Protein AF-A0A7X7AZE4-F1 (afdb_monomer_lite)

Sequence (157 aa):
MLDSDHIELVPSHGEVYLWRFALADLEEWGATNGCRYTQVVVQALGKALAEFAVSPDPALRQADLTVWLGERGQHLLLAVSAPVPPLLQTLLERDLREAPGYEGGAPGRIEGLFLSPRFRYDRGRVVEYVLEDHLAGGIGPDSLYGVIPEVHYRVAF

Radius of gyration: 15.47 Å; chains: 1; bounding box: 38×35×46 Å

pLDDT: mean 73.21, std 21.75, range [26.08, 97.44]

Foldseek 3Di:
DDDPPPPPPPPLWFKWKKWKFQQVQLVVVCVVVVHHSCVQLVVLLVQLLVVQLPDPDQVSLQDKKWWWWDDDDRITMIIITPPDPPSSVVSSCVSVVPRHRTDDIDIDTCNPPPTDTAWIRHNSKIKGWDFPPPVPDDPDPPPPDDDPGPTDIDIDD

Secondary structure (DSSP, 8-state):
---S-------TT-EEEEEEEEHHHHHHHHHHHTS-TTHHHHHHHHHHHHHHHT-S-TTGGG-EEEEEEEEETTEEEEEEESSPPHHHHHHHHHHHTTSTTEEEEEEEE-TT--EEEEEEEETTEEEEEEE----SS---TT--S-----EEEEEE-

Structure (mmCIF, N/CA/C/O backbone):
data_AF-A0A7X7AZE4-F1
#
_entry.id   AF-A0A7X7AZE4-F1
#
loop_
_atom_site.group_PDB
_atom_site.id
_atom_site.type_symbol
_atom_site.label_atom_id
_atom_site.label_alt_id
_atom_site.label_comp_id
_atom_site.label_asym_id
_atom_site.label_entity_id
_atom_site.label_seq_id
_atom_site.pdbx_PDB_ins_code
_atom_site.Cartn_x
_atom_site.Cartn_y
_atom_site.Cartn_z
_atom_site.occupancy
_atom_site.B_iso_or_equiv
_atom_site.auth_seq_id
_atom_site.auth_comp_id
_atom_site.auth_asym_id
_atom_site.auth_atom_id
_atom_site.pdbx_PDB_model_num
ATOM 1 N N . MET A 1 1 ? -15.391 -23.660 9.730 1.00 26.50 1 MET A N 1
ATOM 2 C CA . MET A 1 1 ? -15.476 -23.664 8.260 1.00 26.50 1 MET A CA 1
ATOM 3 C C . MET A 1 1 ? -15.559 -22.200 7.876 1.00 26.50 1 MET A C 1
ATOM 5 O O . MET A 1 1 ? -16.485 -21.550 8.336 1.00 26.50 1 MET A O 1
ATOM 9 N N . LEU A 1 2 ? -14.512 -21.644 7.268 1.00 26.08 2 LEU A N 1
ATOM 10 C CA . LEU A 1 2 ? -14.527 -20.259 6.793 1.00 26.08 2 LEU A CA 1
ATOM 11 C C . LEU A 1 2 ? -15.004 -20.325 5.343 1.00 26.08 2 LEU A C 1
ATOM 13 O O . LEU A 1 2 ? -14.359 -20.992 4.535 1.00 26.08 2 LEU A O 1
ATOM 17 N N . ASP A 1 3 ? -16.179 -19.751 5.084 1.00 30.64 3 ASP A N 1
ATOM 18 C CA . ASP A 1 3 ? -16.801 -19.703 3.761 1.00 30.64 3 ASP A CA 1
ATOM 19 C C . ASP A 1 3 ? -15.907 -18.956 2.771 1.00 30.64 3 ASP A C 1
ATOM 21 O O . ASP A 1 3 ? -15.272 -17.953 3.096 1.00 30.64 3 ASP A O 1
ATOM 25 N N . SER A 1 4 ? -15.868 -19.481 1.553 1.00 32.00 4 SER A N 1
ATOM 26 C CA . SER A 1 4 ? -15.018 -19.066 0.432 1.00 32.00 4 SER A CA 1
ATOM 27 C C . SER A 1 4 ? -15.580 -17.856 -0.332 1.00 32.00 4 SER A C 1
ATOM 29 O O . SER A 1 4 ? -15.081 -17.509 -1.398 1.00 32.00 4 SER A O 1
ATOM 31 N N . ASP A 1 5 ? -16.587 -17.179 0.222 1.00 32.28 5 ASP A N 1
ATOM 32 C CA . ASP A 1 5 ? -17.424 -16.209 -0.496 1.00 32.28 5 ASP A CA 1
ATOM 33 C C . ASP A 1 5 ? -16.985 -14.741 -0.341 1.00 32.28 5 ASP A C 1
ATOM 35 O O . ASP A 1 5 ? -17.732 -13.819 -0.674 1.00 32.28 5 ASP A O 1
ATOM 39 N N . HIS A 1 6 ? -15.774 -14.474 0.150 1.00 38.31 6 HIS A N 1
ATOM 40 C CA . HIS A 1 6 ? -15.263 -13.107 0.315 1.00 38.31 6 HIS A CA 1
ATOM 41 C C . HIS A 1 6 ? -13.970 -12.876 -0.466 1.00 38.31 6 HIS A C 1
ATOM 43 O O . HIS A 1 6 ? -12.951 -12.437 0.071 1.00 38.31 6 HIS A O 1
ATOM 49 N N . ILE A 1 7 ? -14.034 -13.106 -1.778 1.00 37.69 7 ILE A N 1
ATOM 50 C CA . ILE A 1 7 ? -13.230 -12.299 -2.694 1.00 37.69 7 ILE A CA 1
ATOM 51 C C . ILE A 1 7 ? -13.896 -10.925 -2.691 1.00 37.69 7 ILE A C 1
ATOM 53 O O . ILE A 1 7 ? -14.894 -10.705 -3.377 1.00 37.69 7 ILE A O 1
ATOM 57 N N . GLU A 1 8 ? -13.392 -10.012 -1.860 1.00 41.91 8 GLU A N 1
ATOM 58 C CA . GLU A 1 8 ? -13.731 -8.598 -1.982 1.00 41.91 8 GLU A CA 1
ATOM 59 C C . GLU A 1 8 ? -13.237 -8.126 -3.349 1.00 41.91 8 GLU A C 1
ATOM 61 O O . GLU A 1 8 ? -12.085 -7.731 -3.532 1.00 41.91 8 GLU A O 1
ATOM 66 N N . LEU A 1 9 ? -14.130 -8.220 -4.336 1.00 43.69 9 LEU A N 1
ATOM 67 C CA . LEU A 1 9 ? -14.028 -7.477 -5.577 1.00 43.69 9 LEU A CA 1
ATOM 68 C C . LEU A 1 9 ? -13.773 -6.025 -5.181 1.00 43.69 9 LEU A C 1
ATOM 70 O O . LEU A 1 9 ? -14.547 -5.447 -4.415 1.00 43.69 9 LEU A O 1
ATOM 74 N N . VAL A 1 10 ? -12.650 -5.482 -5.659 1.00 50.06 10 VAL A N 1
ATOM 75 C CA . VAL A 1 10 ? -12.220 -4.100 -5.434 1.00 50.06 10 VAL A CA 1
ATOM 76 C C . VAL A 1 10 ? -13.448 -3.198 -5.547 1.00 50.06 10 VAL A C 1
ATOM 78 O O . VAL A 1 10 ? -14.05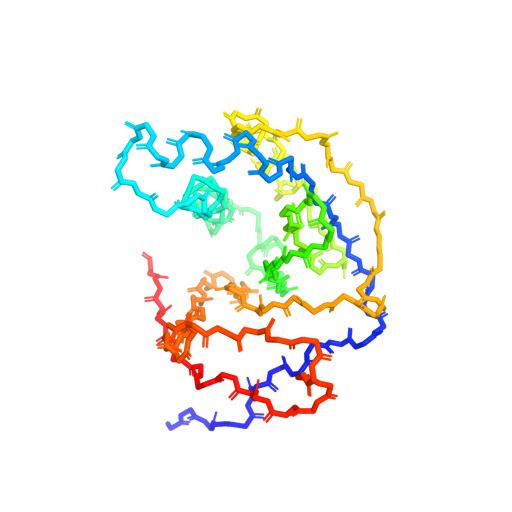1 -3.164 -6.624 1.00 50.06 10 VAL A O 1
ATOM 81 N N . PRO A 1 11 ? -13.868 -2.493 -4.479 1.00 48.56 11 PRO A N 1
ATOM 82 C CA . PRO A 1 11 ? -14.990 -1.584 -4.590 1.00 48.56 11 PRO A CA 1
ATOM 83 C C . PRO A 1 11 ? -14.629 -0.556 -5.658 1.00 48.56 11 PRO A C 1
ATOM 85 O O . PRO A 1 11 ? -13.736 0.269 -5.457 1.00 48.56 11 PRO A O 1
ATOM 88 N N . SER A 1 12 ? -15.323 -0.591 -6.795 1.00 50.94 12 SER A N 1
ATOM 89 C CA . SER A 1 12 ? -15.076 0.266 -7.964 1.00 50.94 12 SER A CA 1
ATOM 90 C C . SER A 1 12 ? -15.250 1.767 -7.676 1.00 50.94 12 SER A C 1
ATOM 92 O O . SER A 1 12 ? -15.043 2.599 -8.555 1.00 50.94 12 SER A O 1
ATOM 94 N N . HIS A 1 13 ? -15.600 2.123 -6.435 1.00 49.97 13 HIS A N 1
ATOM 95 C CA . HIS A 1 13 ? -15.942 3.468 -5.986 1.00 49.97 13 HIS A CA 1
ATOM 96 C C . HIS A 1 13 ? -15.315 3.853 -4.629 1.00 49.97 13 HIS A C 1
ATOM 98 O O . HIS A 1 13 ? -15.751 4.826 -4.019 1.00 49.97 13 HIS A O 1
ATOM 104 N N . GLY A 1 14 ? -14.314 3.113 -4.136 1.00 68.56 14 GLY A N 1
ATOM 105 C CA . GLY A 1 14 ? -13.691 3.394 -2.837 1.00 68.56 14 GLY A CA 1
ATOM 106 C C . GLY A 1 14 ? -12.807 4.647 -2.841 1.00 68.56 14 GLY A C 1
ATOM 107 O O . GLY A 1 14 ? -11.910 4.780 -3.681 1.00 68.56 14 GLY A O 1
ATOM 108 N N . GLU A 1 15 ? -13.032 5.553 -1.884 1.00 82.81 15 GLU A N 1
ATOM 109 C CA . GLU A 1 15 ? -12.025 6.546 -1.503 1.00 82.81 15 GLU A CA 1
ATOM 110 C C . GLU A 1 15 ? -10.833 5.830 -0.868 1.00 82.81 15 GLU A C 1
ATOM 112 O O . GLU A 1 15 ? -10.988 4.888 -0.086 1.00 82.81 15 GLU A O 1
ATOM 117 N N . VAL A 1 16 ? -9.632 6.274 -1.218 1.00 88.62 16 VAL A N 1
ATOM 118 C CA . VAL A 1 16 ? -8.383 5.675 -0.750 1.00 88.62 16 VAL A CA 1
ATOM 119 C C . VAL A 1 16 ? -7.355 6.736 -0.432 1.00 88.62 16 VAL A C 1
ATOM 121 O O . VAL A 1 16 ? -7.438 7.869 -0.904 1.00 88.62 16 VAL A O 1
ATOM 124 N N . TYR A 1 17 ? -6.341 6.343 0.322 1.00 91.19 17 TYR A N 1
ATOM 125 C CA . TYR A 1 17 ? -5.069 7.042 0.332 1.00 91.19 17 TYR A CA 1
ATOM 126 C C . TYR A 1 17 ? -4.087 6.296 -0.574 1.00 91.19 17 TYR A C 1
ATOM 128 O O . TYR A 1 17 ? -3.915 5.084 -0.436 1.00 91.19 17 TYR A O 1
ATOM 136 N N . LEU A 1 18 ? -3.503 7.008 -1.536 1.00 90.94 18 LEU A N 1
ATOM 137 C CA . LEU A 1 18 ? -2.619 6.477 -2.569 1.00 90.94 18 LEU A CA 1
ATOM 138 C C . LEU A 1 18 ? -1.194 6.960 -2.342 1.00 90.94 18 LEU A C 1
ATOM 140 O O . LEU A 1 18 ? -0.962 8.166 -2.298 1.00 90.94 18 LEU A O 1
ATOM 144 N N . TRP A 1 19 ? -0.248 6.030 -2.312 1.00 94.38 19 TRP A N 1
ATOM 145 C CA . TRP A 1 19 ? 1.178 6.314 -2.432 1.00 94.38 19 TRP A CA 1
ATOM 146 C C . TRP A 1 19 ? 1.677 5.910 -3.813 1.00 94.38 19 TRP A C 1
ATOM 148 O O . TRP A 1 19 ? 1.268 4.879 -4.357 1.00 94.38 19 TRP A O 1
ATOM 158 N N . ARG A 1 20 ? 2.547 6.748 -4.380 1.00 95.06 20 ARG A N 1
ATOM 159 C CA . ARG A 1 20 ? 3.095 6.587 -5.729 1.00 95.06 20 ARG A CA 1
ATOM 160 C C . ARG A 1 20 ? 4.597 6.389 -5.684 1.00 95.06 20 ARG A C 1
ATOM 162 O O . ARG A 1 20 ? 5.287 7.058 -4.911 1.00 95.06 20 ARG A O 1
ATOM 169 N N . PHE A 1 21 ? 5.068 5.504 -6.552 1.00 96.25 21 PHE A N 1
ATOM 170 C CA . PHE A 1 21 ? 6.480 5.219 -6.729 1.00 96.25 21 PHE A CA 1
ATOM 171 C C . PHE A 1 21 ? 6.818 5.193 -8.215 1.00 96.25 21 PHE A C 1
ATOM 173 O O . PHE A 1 21 ? 6.117 4.522 -8.975 1.00 96.25 21 PHE A O 1
ATOM 180 N N . ALA A 1 22 ? 7.885 5.873 -8.623 1.00 96.12 22 ALA A N 1
ATOM 181 C CA . ALA A 1 22 ? 8.426 5.774 -9.970 1.00 96.12 22 ALA A CA 1
ATOM 182 C C . ALA A 1 22 ? 8.895 4.334 -10.238 1.00 96.12 22 ALA A C 1
ATOM 184 O O . ALA A 1 22 ? 9.753 3.798 -9.533 1.00 96.12 22 ALA A O 1
ATOM 185 N N . LEU A 1 23 ? 8.316 3.695 -11.257 1.00 92.38 23 LEU A N 1
ATOM 186 C CA . LEU A 1 23 ? 8.561 2.283 -11.551 1.00 92.38 23 LEU A CA 1
ATOM 187 C C . LEU A 1 23 ? 10.020 2.035 -11.957 1.00 92.38 23 LEU A C 1
ATOM 189 O O . LEU A 1 23 ? 10.612 1.061 -11.507 1.00 92.38 23 LEU A O 1
ATOM 193 N N . ALA A 1 24 ? 10.614 2.953 -12.726 1.00 95.00 24 ALA A N 1
ATOM 194 C CA . ALA A 1 24 ? 11.995 2.839 -13.193 1.00 95.00 24 ALA A CA 1
ATOM 195 C C . ALA A 1 24 ? 13.003 2.724 -12.033 1.00 95.00 24 ALA A C 1
ATOM 197 O O . ALA A 1 24 ? 13.883 1.867 -12.066 1.00 95.00 24 ALA A O 1
ATOM 198 N N . ASP A 1 25 ? 12.828 3.525 -10.978 1.00 97.44 25 ASP A N 1
ATOM 199 C CA . ASP A 1 25 ? 13.720 3.516 -9.812 1.00 97.44 25 ASP A CA 1
ATOM 200 C C . ASP A 1 25 ? 13.580 2.214 -9.006 1.00 97.44 25 ASP A C 1
ATOM 202 O O . ASP A 1 25 ? 14.560 1.664 -8.497 1.00 97.44 25 ASP A O 1
ATOM 206 N N . LEU A 1 26 ? 12.353 1.690 -8.900 1.00 93.38 26 LEU A N 1
ATOM 207 C CA . LEU A 1 26 ? 12.089 0.404 -8.256 1.00 93.38 26 LEU A CA 1
ATOM 208 C C . LEU A 1 26 ? 12.681 -0.760 -9.062 1.00 93.38 26 LEU A C 1
ATOM 210 O O . LEU A 1 26 ? 13.266 -1.673 -8.476 1.00 93.38 26 LEU A O 1
ATOM 214 N N . GLU A 1 27 ? 12.532 -0.745 -10.388 1.00 92.38 27 GLU A N 1
ATOM 215 C CA . GLU A 1 27 ? 13.082 -1.754 -11.299 1.00 92.38 27 GLU A CA 1
ATOM 216 C C . GLU A 1 27 ? 14.612 -1.778 -11.256 1.00 92.38 27 GLU A C 1
ATOM 218 O O . GLU A 1 27 ? 15.202 -2.852 -11.121 1.00 92.38 27 GLU A O 1
ATOM 223 N N . GLU A 1 28 ? 15.258 -0.609 -11.289 1.00 94.94 28 GLU A N 1
ATOM 224 C CA . GLU A 1 28 ? 16.712 -0.485 -11.156 1.00 94.94 28 GLU A CA 1
ATOM 225 C C . GLU A 1 28 ? 17.200 -1.019 -9.801 1.00 94.94 28 GLU A C 1
ATOM 227 O O . GLU A 1 28 ? 18.167 -1.791 -9.730 1.00 94.94 28 GLU A O 1
ATOM 232 N N . TRP A 1 29 ? 16.502 -0.672 -8.715 1.00 93.44 29 TRP A N 1
ATOM 233 C CA . TRP A 1 29 ? 16.826 -1.181 -7.387 1.00 93.44 29 TRP A CA 1
ATOM 234 C C . TRP A 1 29 ? 16.652 -2.701 -7.300 1.00 93.44 29 TRP A C 1
ATOM 236 O O . TRP A 1 29 ? 17.536 -3.391 -6.786 1.00 93.44 29 TRP A O 1
ATOM 246 N N . GLY A 1 30 ? 15.551 -3.240 -7.830 1.00 90.88 30 GLY A N 1
ATOM 247 C CA . GLY A 1 30 ? 15.282 -4.678 -7.859 1.00 90.88 30 GLY A CA 1
ATOM 248 C C . GLY A 1 30 ? 16.344 -5.446 -8.646 1.00 90.88 30 GLY A C 1
ATOM 249 O O . GLY A 1 30 ? 16.867 -6.451 -8.160 1.00 90.88 30 GLY A O 1
ATOM 250 N N . ALA A 1 31 ? 16.742 -4.929 -9.812 1.00 91.69 31 ALA A N 1
ATOM 251 C CA . ALA A 1 31 ? 17.823 -5.490 -10.618 1.00 91.69 31 ALA A CA 1
ATOM 252 C C . ALA A 1 31 ? 19.165 -5.485 -9.866 1.00 91.69 31 ALA A C 1
ATOM 254 O O . ALA A 1 31 ? 19.883 -6.485 -9.877 1.00 91.69 31 ALA A O 1
ATOM 255 N N . THR A 1 32 ? 19.474 -4.396 -9.158 1.00 94.81 32 THR A N 1
ATOM 256 C CA . THR A 1 32 ? 20.708 -4.252 -8.368 1.00 94.81 32 THR A CA 1
ATOM 257 C C . THR A 1 32 ? 20.757 -5.209 -7.172 1.00 94.81 32 THR A C 1
ATOM 259 O O . THR A 1 32 ? 21.822 -5.723 -6.833 1.00 94.81 32 THR A O 1
ATOM 262 N N . ASN A 1 33 ? 19.612 -5.476 -6.539 1.00 89.31 33 ASN A N 1
ATOM 263 C CA . ASN A 1 33 ? 19.515 -6.294 -5.325 1.00 89.31 33 ASN A CA 1
ATOM 264 C C . ASN A 1 33 ? 19.083 -7.749 -5.592 1.00 89.31 33 ASN A C 1
ATOM 266 O O . ASN A 1 33 ? 18.936 -8.527 -4.649 1.00 89.31 33 ASN A O 1
ATOM 270 N N . GLY A 1 34 ? 18.893 -8.132 -6.860 1.00 90.44 34 GLY A N 1
ATOM 271 C CA . GLY A 1 34 ? 18.532 -9.495 -7.257 1.00 90.44 34 GLY A CA 1
ATOM 272 C C . GLY A 1 34 ? 17.153 -9.936 -6.761 1.00 90.44 34 GLY A C 1
ATOM 273 O O . GLY A 1 34 ? 16.981 -11.089 -6.365 1.00 90.44 34 GLY A O 1
ATOM 274 N N . CYS A 1 35 ? 16.175 -9.029 -6.741 1.00 83.31 35 CYS A N 1
ATOM 275 C CA . CYS A 1 35 ? 14.846 -9.280 -6.186 1.00 83.31 35 CYS A CA 1
ATOM 276 C C . CYS A 1 35 ? 13.724 -8.635 -7.020 1.00 83.31 35 CYS A C 1
ATOM 278 O O . CYS A 1 35 ? 13.97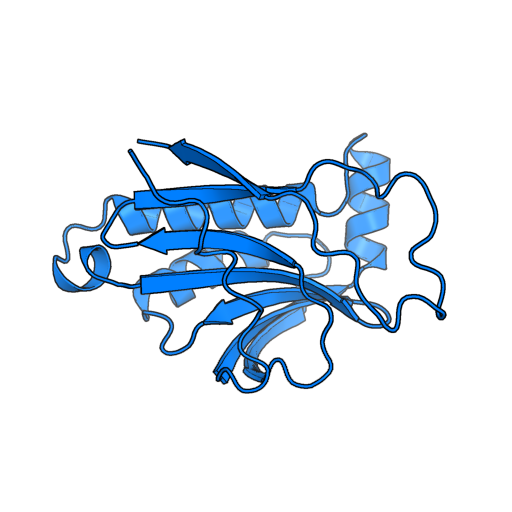4 -7.906 -7.980 1.00 83.31 35 CYS A O 1
ATOM 280 N N . ARG A 1 36 ? 12.458 -8.923 -6.680 1.00 85.50 36 ARG A N 1
ATOM 281 C CA . ARG A 1 36 ? 11.306 -8.285 -7.346 1.00 85.50 36 ARG A CA 1
ATOM 282 C C . ARG A 1 36 ? 11.238 -6.811 -6.935 1.00 85.50 36 ARG A C 1
ATOM 284 O O . ARG A 1 36 ? 11.300 -6.512 -5.747 1.00 85.50 36 ARG A O 1
ATOM 291 N N . TYR A 1 37 ? 11.024 -5.900 -7.884 1.00 84.25 37 TYR A N 1
ATOM 292 C CA . TYR A 1 37 ? 10.977 -4.452 -7.614 1.00 84.25 37 TYR A CA 1
ATOM 293 C C . TYR A 1 37 ? 9.861 -4.039 -6.640 1.00 84.25 37 TYR A C 1
ATOM 295 O O . TYR A 1 37 ? 10.000 -3.077 -5.893 1.00 84.25 37 TYR A O 1
ATOM 303 N N . THR A 1 38 ? 8.770 -4.807 -6.570 1.00 85.62 38 THR A N 1
ATOM 304 C CA . THR A 1 38 ? 7.681 -4.582 -5.606 1.00 85.62 38 THR A CA 1
ATOM 305 C C . THR A 1 38 ? 8.053 -4.952 -4.168 1.00 85.62 38 THR A C 1
ATOM 307 O O . THR A 1 38 ? 7.374 -4.532 -3.230 1.00 85.62 38 THR A O 1
ATOM 310 N N . GLN A 1 39 ? 9.122 -5.727 -3.962 1.00 85.25 39 GLN A N 1
ATOM 311 C CA . GLN A 1 39 ? 9.455 -6.311 -2.665 1.00 85.25 39 GLN A CA 1
ATOM 312 C C . GLN A 1 39 ? 9.755 -5.253 -1.602 1.00 85.25 39 GLN A C 1
ATOM 314 O O . GLN A 1 39 ? 9.307 -5.404 -0.469 1.00 85.25 39 GLN A O 1
ATOM 319 N N . VAL A 1 40 ? 10.466 -4.178 -1.954 1.00 86.75 40 VAL A N 1
ATOM 320 C CA . VAL A 1 40 ? 10.811 -3.104 -1.007 1.00 86.75 40 VAL A CA 1
ATOM 321 C C . VAL A 1 40 ? 9.562 -2.397 -0.469 1.00 86.75 40 VAL A C 1
ATOM 323 O O . VAL A 1 40 ? 9.438 -2.183 0.735 1.00 86.75 40 VAL A O 1
ATOM 326 N N . VAL A 1 41 ? 8.578 -2.139 -1.337 1.00 89.69 41 VAL A N 1
ATOM 327 C CA . VAL A 1 41 ? 7.294 -1.527 -0.961 1.00 89.69 41 VAL A CA 1
ATOM 328 C C . VAL A 1 41 ? 6.471 -2.480 -0.092 1.00 89.69 41 VAL A C 1
ATOM 330 O O . VAL A 1 41 ? 5.912 -2.066 0.922 1.00 89.69 41 VAL A O 1
ATOM 333 N N . VAL A 1 42 ? 6.436 -3.772 -0.435 1.00 86.19 42 VAL A N 1
ATOM 334 C CA . VAL A 1 42 ? 5.732 -4.794 0.359 1.00 86.19 42 VAL A CA 1
ATOM 335 C C . VAL A 1 42 ? 6.370 -4.978 1.742 1.00 86.19 42 VAL A C 1
ATOM 337 O O . VAL A 1 42 ? 5.655 -5.139 2.728 1.00 86.19 42 VAL A O 1
ATOM 340 N N . GLN A 1 43 ? 7.698 -4.914 1.848 1.00 84.69 43 GLN A N 1
ATOM 341 C CA . GLN A 1 43 ? 8.404 -4.993 3.130 1.00 84.69 43 GLN A CA 1
ATOM 342 C C . GLN A 1 43 ? 8.124 -3.773 4.017 1.00 84.69 43 GLN A C 1
ATOM 344 O O . GLN A 1 43 ? 7.822 -3.942 5.200 1.00 84.69 43 GLN A O 1
ATOM 349 N N . ALA A 1 44 ? 8.171 -2.563 3.450 1.00 88.69 44 ALA A N 1
ATOM 350 C CA . ALA A 1 44 ? 7.821 -1.332 4.159 1.00 88.69 44 ALA A CA 1
ATOM 351 C C . ALA A 1 44 ? 6.366 -1.364 4.659 1.00 88.69 44 ALA A C 1
ATOM 353 O O . ALA A 1 44 ? 6.096 -1.071 5.824 1.00 88.69 44 ALA A O 1
ATOM 354 N N . LEU A 1 45 ? 5.439 -1.820 3.812 1.00 87.94 45 LEU A N 1
ATOM 355 C CA . LEU A 1 45 ? 4.045 -2.044 4.184 1.00 87.94 45 LEU A CA 1
ATOM 356 C C . LEU A 1 45 ? 3.908 -3.054 5.332 1.00 87.94 45 LEU A C 1
ATOM 358 O O . LEU A 1 45 ? 3.209 -2.784 6.306 1.00 87.94 45 LEU A O 1
ATOM 362 N N . GLY A 1 46 ? 4.578 -4.205 5.238 1.00 82.81 46 GLY A N 1
ATOM 363 C CA . GLY A 1 46 ? 4.537 -5.239 6.272 1.00 82.81 46 GLY A CA 1
ATOM 364 C C . GLY A 1 46 ? 5.023 -4.728 7.630 1.00 82.81 46 GLY A C 1
ATOM 365 O O . GLY A 1 46 ? 4.391 -5.002 8.649 1.00 82.81 46 GLY A O 1
ATOM 366 N N . LYS A 1 47 ? 6.093 -3.922 7.647 1.00 84.38 47 LYS A N 1
ATOM 367 C CA . LYS A 1 47 ? 6.612 -3.271 8.859 1.00 84.38 47 LYS A CA 1
ATOM 368 C C . LYS A 1 47 ? 5.585 -2.315 9.475 1.00 84.38 47 LYS A C 1
ATOM 370 O O . LYS A 1 47 ? 5.297 -2.426 10.667 1.00 84.38 47 LYS A O 1
ATOM 375 N N . ALA A 1 48 ? 4.992 -1.437 8.665 1.00 88.06 48 ALA A N 1
ATOM 376 C CA . ALA A 1 48 ? 3.982 -0.487 9.127 1.00 88.06 48 ALA A CA 1
ATOM 377 C C . ALA A 1 48 ? 2.726 -1.193 9.667 1.00 88.06 48 ALA A C 1
ATOM 379 O O . ALA A 1 48 ? 2.214 -0.821 10.722 1.00 88.06 48 ALA A O 1
ATOM 380 N N . LEU A 1 49 ? 2.252 -2.243 8.984 1.00 82.81 49 LEU A N 1
ATOM 381 C CA . LEU A 1 49 ? 1.096 -3.030 9.422 1.00 82.81 49 LEU A CA 1
ATOM 382 C C . LEU A 1 49 ? 1.375 -3.817 10.707 1.00 82.81 49 LEU A C 1
ATOM 384 O O . LEU A 1 49 ? 0.497 -3.891 11.564 1.00 82.81 49 LEU A O 1
ATOM 388 N N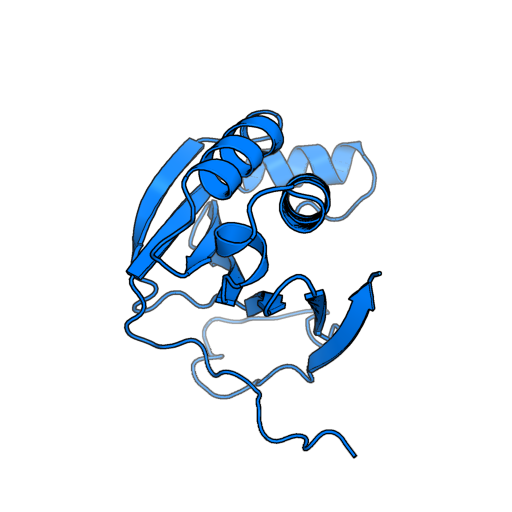 . ALA A 1 50 ? 2.579 -4.371 10.871 1.00 81.81 50 ALA A N 1
ATOM 389 C CA . ALA A 1 50 ? 2.966 -5.067 12.097 1.00 81.81 50 ALA A CA 1
ATOM 390 C C . ALA A 1 50 ? 2.986 -4.116 13.306 1.00 81.81 50 ALA A C 1
ATOM 392 O O . ALA A 1 50 ? 2.434 -4.442 14.356 1.00 81.81 50 ALA A O 1
ATOM 393 N N . GLU A 1 51 ? 3.554 -2.916 13.150 1.00 85.44 51 GLU A N 1
ATOM 394 C CA . GLU A 1 51 ? 3.546 -1.888 14.200 1.00 85.44 51 GLU A CA 1
ATOM 395 C C . GLU A 1 51 ? 2.122 -1.383 14.488 1.00 85.44 51 GLU A C 1
ATOM 397 O O . GLU A 1 51 ? 1.740 -1.209 15.646 1.00 85.44 51 GLU A O 1
ATOM 402 N N . PHE A 1 52 ? 1.298 -1.225 13.450 1.00 84.56 52 PHE A N 1
ATOM 403 C CA . PHE A 1 52 ? -0.107 -0.852 13.594 1.00 84.56 52 PHE A CA 1
ATOM 404 C C . PHE A 1 52 ? -0.926 -1.917 14.345 1.00 84.56 52 PHE A C 1
ATOM 406 O O . PHE A 1 52 ? -1.748 -1.580 15.199 1.00 84.56 52 PHE A O 1
ATOM 413 N N . ALA A 1 53 ? -0.681 -3.204 14.081 1.00 79.00 53 ALA A N 1
ATOM 414 C CA . ALA A 1 53 ? -1.393 -4.320 14.704 1.00 79.00 53 ALA A CA 1
ATOM 415 C C . ALA A 1 53 ? -1.187 -4.406 16.223 1.00 79.00 53 ALA A C 1
ATOM 417 O O . ALA A 1 53 ? -2.119 -4.751 16.952 1.00 79.00 53 ALA A O 1
ATOM 418 N N . VAL A 1 54 ? 0.002 -4.038 16.708 1.00 82.06 54 VAL A N 1
ATOM 419 C CA . VAL A 1 54 ? 0.338 -4.042 18.142 1.00 82.06 54 VAL A CA 1
ATOM 420 C C . VAL A 1 54 ? 0.024 -2.717 18.844 1.00 82.06 54 VAL A C 1
ATOM 422 O O . VAL A 1 54 ? 0.382 -2.540 20.010 1.00 82.06 54 VAL A O 1
ATOM 425 N N . SER A 1 55 ? -0.654 -1.784 18.165 1.00 82.25 55 SER A N 1
ATOM 426 C CA . SER A 1 55 ? -1.027 -0.494 18.744 1.00 82.25 55 SER A CA 1
ATOM 427 C C . SER A 1 55 ? -1.851 -0.664 20.033 1.00 82.25 55 SER A C 1
ATOM 429 O O . SER A 1 55 ? -2.796 -1.463 20.070 1.00 82.25 55 SER A O 1
ATOM 431 N N . PRO A 1 56 ? -1.548 0.103 21.100 1.00 81.75 56 PRO A N 1
ATOM 432 C CA . PRO A 1 56 ? -2.314 0.050 22.342 1.00 81.75 56 PRO A CA 1
ATOM 433 C C . PRO A 1 56 ? -3.729 0.632 22.193 1.00 81.75 56 PRO A C 1
ATOM 435 O O . PRO A 1 56 ? -4.581 0.363 23.041 1.00 81.75 56 PRO A O 1
ATOM 438 N N . ASP A 1 57 ? -3.999 1.396 21.128 1.00 83.88 57 ASP A N 1
ATOM 439 C CA . ASP A 1 57 ? -5.301 2.009 20.868 1.00 83.88 57 ASP A CA 1
ATOM 440 C C . ASP A 1 57 ? -6.342 0.949 20.437 1.00 83.88 57 ASP A C 1
ATOM 442 O O . ASP A 1 57 ? -6.205 0.325 19.377 1.00 83.88 57 ASP A O 1
ATOM 446 N N . PRO A 1 58 ? -7.412 0.723 21.226 1.00 80.31 58 PRO A N 1
ATOM 447 C CA . PRO A 1 58 ? -8.469 -0.217 20.871 1.00 80.31 58 PRO A CA 1
ATOM 448 C C . PRO A 1 58 ? -9.205 0.142 19.576 1.00 80.31 58 PRO A C 1
ATOM 450 O O . PRO A 1 58 ? -9.640 -0.770 18.881 1.00 80.31 58 PRO A O 1
ATOM 453 N N . ALA A 1 59 ? -9.343 1.429 19.238 1.00 79.62 5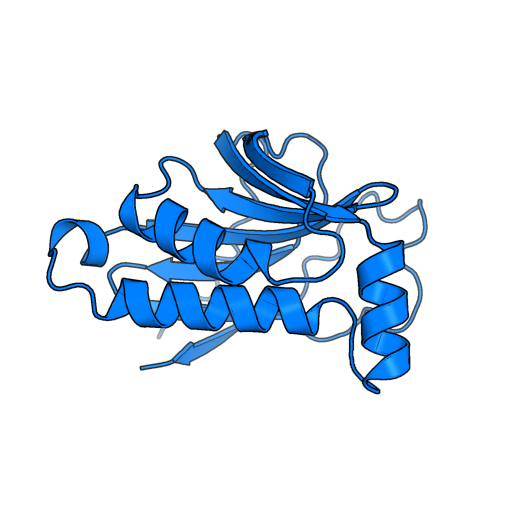9 ALA A N 1
ATOM 454 C CA . ALA A 1 59 ? -10.040 1.858 18.027 1.00 79.62 59 ALA A CA 1
ATOM 455 C C . ALA A 1 59 ? -9.262 1.456 16.768 1.00 79.62 59 ALA A C 1
ATOM 457 O O . ALA A 1 59 ? -9.848 0.974 15.802 1.00 79.62 59 ALA A O 1
ATOM 458 N N . LEU A 1 60 ? -7.931 1.566 16.815 1.00 79.50 60 LEU A N 1
ATOM 459 C CA . LEU A 1 60 ? -7.049 1.147 15.725 1.00 79.50 60 LEU A CA 1
ATOM 460 C C . LEU A 1 60 ? -7.063 -0.371 15.538 1.00 79.50 60 LEU A C 1
ATOM 462 O O . LEU A 1 60 ? -7.119 -0.849 14.409 1.00 79.50 60 LEU A O 1
ATOM 466 N N . ARG A 1 61 ? -7.143 -1.124 16.641 1.00 74.75 61 ARG A N 1
ATOM 467 C CA . ARG A 1 61 ? -7.305 -2.585 16.615 1.00 74.75 61 ARG A CA 1
ATOM 468 C C . ARG A 1 61 ? -8.669 -3.064 16.135 1.00 74.75 61 ARG A C 1
ATOM 470 O O . ARG A 1 61 ? -8.818 -4.254 15.906 1.00 74.75 61 ARG A O 1
ATOM 477 N N . GLN A 1 62 ? -9.664 -2.192 16.013 1.00 79.25 62 GLN A N 1
ATOM 478 C CA . GLN A 1 62 ? -10.977 -2.529 15.453 1.00 79.25 62 GLN A CA 1
ATOM 479 C C . GLN A 1 62 ? -11.159 -2.001 14.025 1.00 79.25 62 GLN A C 1
ATOM 481 O O . GLN A 1 62 ? -12.237 -2.173 13.460 1.00 79.25 62 GLN A O 1
ATOM 486 N N . ALA A 1 63 ? -10.133 -1.372 13.444 1.00 81.75 63 ALA A N 1
ATOM 487 C CA . ALA A 1 63 ? -10.186 -0.916 12.064 1.00 81.75 63 ALA A CA 1
ATOM 488 C C . ALA A 1 63 ? -10.365 -2.101 11.097 1.00 81.75 63 ALA A C 1
ATOM 490 O O . ALA A 1 63 ? -9.858 -3.200 11.340 1.00 81.75 63 ALA A O 1
ATOM 491 N N . ASP A 1 64 ? -11.076 -1.839 10.003 1.00 84.25 64 ASP A N 1
ATOM 492 C CA . ASP A 1 64 ? -11.144 -2.700 8.825 1.00 84.25 64 ASP A CA 1
ATOM 493 C C . ASP A 1 64 ? -10.576 -1.897 7.659 1.00 84.25 64 ASP A C 1
ATOM 495 O O . ASP A 1 64 ? -11.035 -0.784 7.382 1.00 84.25 64 ASP A O 1
ATOM 499 N N . LEU A 1 65 ? -9.518 -2.414 7.047 1.00 85.50 65 LEU A N 1
ATOM 500 C CA . LEU A 1 65 ? -8.891 -1.780 5.902 1.00 85.50 65 LEU A CA 1
ATOM 501 C C . LEU A 1 65 ? -8.335 -2.808 4.934 1.00 85.50 65 LEU A C 1
ATOM 503 O O . LEU A 1 65 ? -7.814 -3.855 5.321 1.00 85.50 65 LEU A O 1
ATOM 507 N N . THR A 1 66 ? -8.386 -2.447 3.662 1.00 85.94 66 THR A N 1
ATOM 508 C CA . THR A 1 66 ? -7.805 -3.231 2.580 1.00 85.94 66 THR A CA 1
ATOM 509 C C . THR A 1 66 ? -6.698 -2.422 1.929 1.00 85.94 66 THR A C 1
ATOM 511 O O . THR A 1 66 ? -6.805 -1.207 1.739 1.00 85.94 66 THR A O 1
ATOM 514 N N . VAL A 1 67 ? -5.603 -3.113 1.633 1.00 86.62 67 VAL A N 1
ATOM 515 C CA . VAL A 1 67 ? -4.432 -2.583 0.956 1.00 86.62 67 VAL A CA 1
ATOM 516 C C . VAL A 1 67 ? -4.331 -3.236 -0.410 1.00 86.62 67 VAL A C 1
ATOM 518 O O . VAL A 1 67 ? -4.255 -4.464 -0.518 1.00 86.62 67 VAL A O 1
ATOM 521 N N . TRP A 1 68 ? -4.290 -2.415 -1.450 1.00 86.44 68 TRP A N 1
ATOM 522 C CA . TRP A 1 68 ? -4.107 -2.844 -2.827 1.00 86.44 68 TRP A CA 1
ATOM 523 C C . TRP A 1 68 ? -2.760 -2.379 -3.365 1.00 86.44 68 TRP A C 1
ATOM 525 O O . TRP A 1 68 ? -2.254 -1.321 -2.990 1.00 86.44 68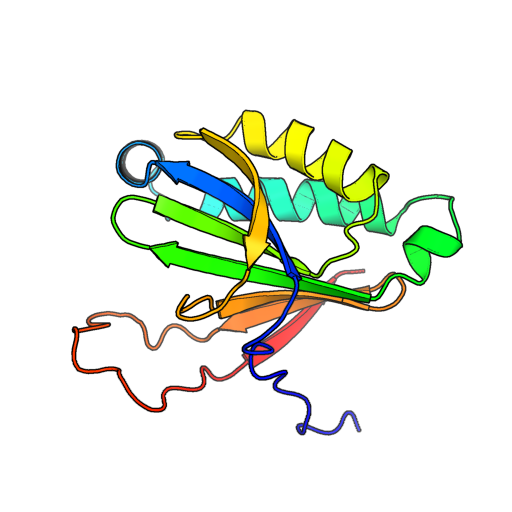 TRP A O 1
ATOM 535 N N . LEU A 1 69 ? -2.203 -3.169 -4.275 1.00 85.94 69 LEU A N 1
ATOM 536 C CA . LEU A 1 69 ? -0.992 -2.843 -5.013 1.00 85.94 69 LEU A CA 1
ATOM 537 C C . LEU A 1 69 ? -1.239 -3.085 -6.500 1.00 85.94 69 LEU A C 1
ATOM 539 O O . LEU A 1 69 ? -1.870 -4.071 -6.881 1.00 85.94 69 LEU A O 1
ATOM 543 N N . GLY A 1 70 ? -0.733 -2.203 -7.344 1.00 82.69 70 GLY A N 1
ATOM 544 C CA . GLY A 1 70 ? -0.792 -2.383 -8.787 1.00 82.69 70 GLY A CA 1
ATOM 545 C C . GLY A 1 70 ? -0.089 -1.258 -9.515 1.00 82.69 70 GLY A C 1
ATOM 546 O O . GLY A 1 70 ? 0.469 -0.358 -8.893 1.00 82.69 70 GLY A O 1
ATOM 547 N N . GLU A 1 71 ? -0.110 -1.310 -10.836 1.00 83.62 71 GLU A N 1
ATOM 548 C CA . GLU A 1 71 ? 0.655 -0.398 -11.680 1.00 83.62 71 GLU A CA 1
ATOM 549 C C . GLU A 1 71 ? -0.256 0.466 -12.539 1.00 83.62 71 GLU A C 1
ATOM 551 O O . GLU A 1 71 ? -1.324 0.044 -12.989 1.00 83.62 71 GLU A O 1
ATOM 556 N N . ARG A 1 72 ? 0.182 1.703 -12.785 1.00 79.94 72 ARG A N 1
ATOM 557 C CA . ARG A 1 72 ? -0.468 2.605 -13.734 1.00 79.94 72 ARG A CA 1
ATOM 558 C C . ARG A 1 72 ? 0.560 3.477 -14.439 1.00 79.94 72 ARG A C 1
ATOM 560 O O . ARG A 1 72 ? 1.109 4.417 -13.859 1.00 79.94 72 ARG A O 1
ATOM 567 N N . GLY A 1 73 ? 0.737 3.234 -15.734 1.00 84.00 73 GLY A N 1
ATOM 568 C CA . GLY A 1 73 ? 1.716 3.966 -16.533 1.00 84.00 73 GLY A CA 1
ATOM 569 C C . GLY A 1 73 ? 3.122 3.726 -15.988 1.00 84.00 73 GLY A C 1
ATOM 570 O O . GLY A 1 73 ? 3.559 2.588 -15.922 1.00 84.00 73 GLY A O 1
ATOM 571 N N . GLN A 1 74 ? 3.806 4.793 -15.578 1.00 87.19 74 GLN A N 1
ATOM 572 C CA . GLN A 1 74 ? 5.178 4.737 -15.053 1.00 87.19 74 GLN A CA 1
ATOM 573 C C . GLN A 1 74 ? 5.253 4.595 -13.525 1.00 87.19 74 GLN A C 1
ATOM 575 O O . GLN A 1 74 ? 6.302 4.864 -12.947 1.00 87.19 74 GLN A O 1
ATOM 580 N N . HIS A 1 75 ? 4.156 4.207 -12.866 1.00 89.06 75 HIS A N 1
ATOM 581 C CA . HIS A 1 75 ? 4.097 4.170 -11.406 1.00 89.06 75 HIS A CA 1
ATOM 582 C C . HIS A 1 75 ? 3.631 2.825 -10.868 1.00 89.06 75 HIS A C 1
ATOM 584 O O . HIS A 1 75 ? 2.649 2.260 -11.360 1.00 89.06 75 HIS A O 1
ATOM 590 N N . LEU A 1 76 ? 4.262 2.403 -9.774 1.00 89.62 76 LEU A N 1
ATOM 591 C CA . LEU A 1 76 ? 3.672 1.477 -8.816 1.00 89.62 76 LEU A CA 1
ATOM 592 C C . LEU A 1 76 ? 2.800 2.277 -7.836 1.00 89.62 76 LEU A C 1
ATOM 594 O O . LEU A 1 76 ? 3.183 3.352 -7.367 1.00 89.62 76 LEU A O 1
ATOM 598 N N . LEU A 1 77 ? 1.617 1.754 -7.534 1.00 89.12 77 LEU A N 1
ATOM 599 C CA . LEU A 1 77 ? 0.615 2.373 -6.677 1.00 89.12 77 LEU A CA 1
ATOM 600 C C . LEU A 1 77 ? 0.319 1.469 -5.486 1.00 89.12 77 LEU A C 1
ATOM 602 O O . LEU A 1 77 ? -0.069 0.315 -5.669 1.00 89.12 77 LEU A O 1
ATOM 606 N N . LEU A 1 78 ? 0.430 2.022 -4.279 1.00 91.94 78 LEU A N 1
ATOM 607 C CA . LEU A 1 78 ? -0.071 1.416 -3.050 1.00 91.94 78 LEU A CA 1
ATOM 608 C C . LEU A 1 78 ? -1.324 2.176 -2.609 1.00 91.94 78 LEU A C 1
ATOM 610 O O . LEU A 1 78 ? -1.255 3.373 -2.340 1.00 91.94 78 LEU A O 1
ATOM 614 N N . ALA A 1 79 ? -2.458 1.491 -2.521 1.00 89.69 79 ALA A N 1
ATOM 615 C CA . ALA A 1 79 ? -3.729 2.074 -2.108 1.00 89.69 79 ALA A CA 1
ATOM 616 C C . ALA A 1 79 ? -4.193 1.475 -0.784 1.00 89.69 79 ALA A C 1
ATOM 618 O O . ALA A 1 79 ? -4.160 0.260 -0.626 1.00 89.69 79 ALA A O 1
ATOM 619 N N . VAL A 1 80 ? -4.681 2.304 0.136 1.00 90.19 80 VAL A N 1
ATOM 620 C CA . VAL A 1 80 ? -5.307 1.853 1.390 1.00 90.19 80 VAL A CA 1
ATOM 621 C C . VAL A 1 80 ? -6.705 2.449 1.494 1.00 90.19 80 VAL A C 1
ATOM 623 O O . VAL A 1 80 ? -6.888 3.637 1.221 1.00 90.19 80 VAL A O 1
ATOM 626 N N . SER A 1 81 ? -7.691 1.637 1.876 1.00 87.00 81 SER A N 1
ATOM 627 C CA . SER A 1 81 ? -9.093 2.058 2.001 1.00 87.00 81 SER A CA 1
ATOM 628 C C . SER A 1 81 ? -9.253 3.222 2.973 1.00 87.00 81 SER A C 1
ATOM 630 O O . SER A 1 81 ? -8.730 3.182 4.088 1.00 87.00 81 SER A O 1
ATOM 632 N N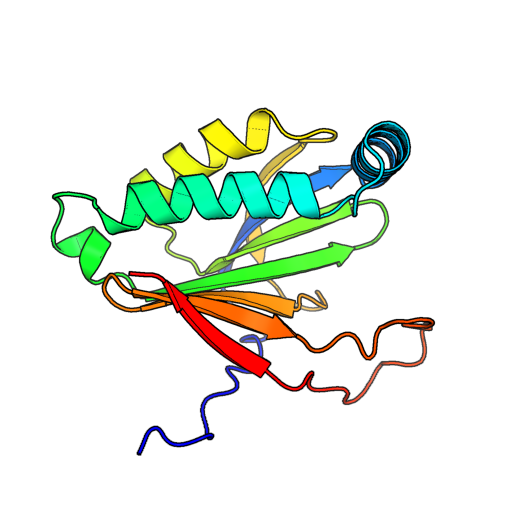 . ALA A 1 82 ? -10.004 4.245 2.568 1.00 77.44 82 ALA A N 1
ATOM 633 C CA . ALA A 1 82 ? -10.362 5.347 3.446 1.00 77.44 82 ALA A CA 1
ATOM 634 C C . ALA A 1 82 ? -11.565 4.986 4.351 1.00 77.44 82 ALA A C 1
ATOM 636 O O . ALA A 1 82 ? -12.437 4.225 3.930 1.00 77.44 82 ALA A O 1
ATOM 637 N N . PRO A 1 83 ? -11.657 5.565 5.565 1.00 82.00 83 PRO A N 1
ATOM 638 C CA . PRO A 1 83 ? -10.674 6.459 6.172 1.00 82.00 83 PRO A CA 1
ATOM 639 C C . PRO A 1 83 ? -9.440 5.692 6.665 1.00 82.00 83 PRO A C 1
ATOM 641 O O . PRO A 1 83 ? -9.548 4.763 7.462 1.00 82.00 83 PRO A O 1
ATOM 644 N N . VAL A 1 84 ? -8.252 6.118 6.225 1.00 85.06 84 VAL A N 1
ATOM 645 C CA . VAL A 1 84 ? -6.994 5.557 6.728 1.00 85.06 84 VAL A CA 1
ATOM 646 C C . VAL A 1 84 ? -6.754 6.118 8.128 1.00 85.06 84 VAL A C 1
ATOM 648 O O . VAL A 1 84 ? -6.749 7.342 8.293 1.00 85.06 84 VAL A O 1
ATOM 651 N N . PRO A 1 85 ? -6.541 5.273 9.149 1.00 88.94 85 PRO A N 1
ATOM 652 C CA . PRO A 1 85 ? -6.252 5.768 10.484 1.00 88.94 85 PRO A CA 1
ATOM 653 C C . PRO A 1 85 ? -4.973 6.626 10.501 1.00 88.94 85 PRO A C 1
ATOM 655 O O . PRO A 1 85 ? -3.967 6.197 9.930 1.00 88.94 85 PRO A O 1
ATOM 658 N N . PRO A 1 86 ? -4.949 7.791 11.183 1.00 90.25 86 PRO A N 1
ATOM 659 C CA . PRO A 1 86 ? -3.800 8.701 11.150 1.00 90.25 86 PRO A CA 1
ATOM 660 C C . PRO A 1 86 ? -2.477 8.045 11.554 1.00 90.25 86 PRO A C 1
ATOM 662 O O . PRO A 1 86 ? -1.451 8.308 10.933 1.00 90.25 86 PRO A O 1
ATOM 665 N N . LEU A 1 87 ? -2.502 7.143 12.546 1.00 90.62 87 LEU A N 1
ATOM 666 C CA . LEU A 1 87 ? -1.310 6.389 12.934 1.00 90.62 87 LEU A CA 1
ATOM 667 C C . LEU A 1 87 ? -0.798 5.522 11.779 1.00 90.62 87 LEU A C 1
ATOM 669 O O . LEU A 1 87 ? 0.388 5.574 11.476 1.00 90.62 87 LEU A O 1
ATOM 673 N N . LEU A 1 88 ? -1.676 4.764 11.110 1.00 89.38 88 LEU A N 1
ATOM 674 C CA . LEU A 1 88 ? -1.274 3.937 9.972 1.00 89.38 88 LEU A CA 1
ATOM 675 C C . LEU A 1 88 ? -0.708 4.800 8.844 1.00 89.38 88 LEU A C 1
ATOM 677 O O . LEU A 1 88 ? 0.327 4.459 8.283 1.00 89.38 88 LEU A O 1
ATOM 681 N N . GLN A 1 89 ? -1.344 5.936 8.550 1.00 91.56 89 GLN A N 1
ATOM 682 C CA . GLN A 1 89 ? -0.841 6.877 7.555 1.00 91.56 89 GLN A CA 1
ATOM 683 C C . GLN A 1 89 ? 0.566 7.377 7.919 1.00 91.56 89 GLN A C 1
ATOM 685 O O . GLN A 1 89 ? 1.438 7.387 7.059 1.00 91.56 89 GLN A O 1
ATOM 690 N N . THR A 1 90 ? 0.817 7.751 9.180 1.00 93.00 90 THR A N 1
ATOM 691 C CA . THR A 1 90 ? 2.150 8.169 9.651 1.00 93.00 90 THR A CA 1
ATOM 692 C C . THR A 1 90 ? 3.187 7.050 9.540 1.00 93.00 90 THR A C 1
ATOM 694 O O . THR A 1 90 ? 4.307 7.310 9.106 1.00 93.00 90 THR A O 1
ATOM 697 N N . LEU A 1 91 ? 2.833 5.818 9.917 1.00 92.75 91 LEU A N 1
ATOM 698 C CA . LEU A 1 91 ? 3.735 4.665 9.842 1.00 92.75 91 LEU A CA 1
ATOM 699 C C . LEU A 1 91 ? 4.089 4.317 8.394 1.00 92.75 91 LEU A C 1
ATOM 701 O O . LEU A 1 91 ? 5.265 4.155 8.074 1.00 92.75 91 LEU A O 1
ATOM 705 N N . LEU A 1 92 ? 3.086 4.279 7.513 1.00 92.38 92 LEU A N 1
ATOM 706 C CA . LEU A 1 92 ? 3.285 4.069 6.081 1.00 92.38 92 LEU A CA 1
ATOM 707 C C . LEU A 1 92 ? 4.137 5.181 5.479 1.00 92.38 92 LEU A C 1
ATOM 709 O O . LEU A 1 92 ? 5.119 4.894 4.814 1.00 92.38 92 LEU A O 1
ATOM 713 N N . GLU A 1 93 ? 3.823 6.444 5.753 1.00 94.31 93 GLU A N 1
ATOM 714 C CA . GLU A 1 93 ? 4.597 7.578 5.247 1.00 94.31 93 GLU A CA 1
ATOM 715 C C . GLU A 1 93 ? 6.066 7.524 5.693 1.00 94.31 93 GLU A C 1
ATOM 717 O O . GLU A 1 93 ? 6.959 7.829 4.906 1.00 94.31 93 GLU A O 1
ATOM 722 N N . ARG A 1 94 ? 6.328 7.124 6.945 1.00 94.56 94 ARG A N 1
ATOM 723 C CA . ARG A 1 94 ? 7.684 6.947 7.481 1.00 94.56 94 ARG A CA 1
ATOM 724 C C . ARG A 1 94 ? 8.441 5.864 6.715 1.00 94.56 94 ARG A C 1
ATOM 726 O O . ARG A 1 94 ? 9.544 6.124 6.255 1.00 94.56 94 ARG A O 1
ATOM 733 N N . ASP A 1 95 ? 7.857 4.672 6.603 1.00 91.88 95 ASP A N 1
ATOM 734 C CA . ASP A 1 95 ? 8.554 3.501 6.064 1.00 91.88 95 ASP A CA 1
ATOM 735 C C . ASP A 1 95 ? 8.605 3.499 4.521 1.00 91.88 95 ASP A C 1
ATOM 737 O O . ASP A 1 95 ? 9.584 3.043 3.939 1.00 91.88 95 ASP A O 1
ATOM 741 N N . LEU A 1 96 ? 7.592 4.043 3.836 1.00 94.50 96 LEU A N 1
ATOM 742 C CA . LEU A 1 96 ? 7.535 4.102 2.367 1.00 94.50 96 LEU A CA 1
ATOM 743 C C . LEU A 1 96 ? 8.405 5.207 1.775 1.00 94.50 96 LEU A C 1
ATOM 745 O O . LEU A 1 96 ? 8.868 5.065 0.647 1.00 94.50 96 LEU A O 1
ATOM 749 N N . ARG A 1 97 ? 8.653 6.293 2.515 1.00 95.62 97 ARG A N 1
ATOM 750 C CA . ARG A 1 97 ? 9.518 7.386 2.047 1.00 95.62 97 ARG A CA 1
ATOM 751 C C . ARG A 1 97 ? 10.964 6.946 1.820 1.00 95.62 97 ARG A C 1
ATOM 753 O O . ARG A 1 97 ? 11.690 7.597 1.078 1.00 95.62 97 ARG A O 1
ATOM 760 N N . GLU A 1 98 ? 11.377 5.855 2.455 1.00 91.75 98 GLU A N 1
ATOM 761 C CA . GLU A 1 98 ? 12.701 5.257 2.275 1.00 91.75 98 GLU A CA 1
ATOM 762 C C . GLU A 1 98 ? 12.784 4.368 1.021 1.00 91.75 98 GLU A C 1
ATOM 764 O O . GLU A 1 98 ? 13.884 3.998 0.609 1.00 91.75 98 GLU A O 1
ATOM 769 N N . ALA A 1 99 ? 11.650 4.019 0.401 1.00 94.00 99 ALA A N 1
ATOM 770 C CA . ALA A 1 99 ? 11.636 3.188 -0.795 1.00 94.00 99 ALA A CA 1
ATOM 771 C C . ALA A 1 99 ? 12.081 3.982 -2.044 1.00 94.00 99 ALA A C 1
ATOM 773 O O . ALA A 1 99 ? 11.731 5.159 -2.188 1.00 94.00 99 ALA A O 1
ATOM 774 N N . PRO A 1 100 ? 12.810 3.346 -2.983 1.00 95.44 100 PRO A N 1
ATOM 775 C CA . PRO A 1 100 ? 13.172 3.958 -4.258 1.00 95.44 100 PRO A CA 1
ATOM 776 C C . PRO A 1 100 ? 11.950 4.480 -5.017 1.00 95.44 100 PRO A C 1
ATOM 778 O O . PRO A 1 100 ? 10.879 3.871 -4.994 1.00 95.44 100 PRO A O 1
ATOM 781 N N . GLY A 1 101 ? 12.123 5.618 -5.685 1.00 95.44 101 GLY A N 1
ATOM 782 C CA . GLY A 1 101 ? 11.080 6.229 -6.499 1.00 95.44 101 GLY A CA 1
ATOM 783 C C . GLY A 1 101 ? 9.914 6.830 -5.722 1.00 95.44 101 GLY A C 1
ATOM 784 O O . GLY A 1 101 ? 8.934 7.186 -6.356 1.00 95.44 101 GLY A O 1
ATOM 785 N N . TYR A 1 102 ? 9.961 6.953 -4.391 1.00 97.06 102 TYR A N 1
ATOM 786 C CA . TYR A 1 102 ? 8.865 7.543 -3.614 1.00 97.06 102 TYR A CA 1
ATOM 787 C C . TYR A 1 102 ? 8.508 8.974 -4.062 1.00 97.06 102 TYR A C 1
ATOM 789 O O . TYR A 1 102 ? 9.316 9.894 -3.938 1.00 97.06 102 TYR A O 1
ATOM 797 N N . GLU A 1 103 ? 7.265 9.186 -4.508 1.00 95.81 103 GLU A N 1
ATOM 798 C CA . GLU A 1 103 ? 6.790 10.489 -5.010 1.00 95.81 103 GLU A CA 1
ATOM 799 C C . GLU A 1 103 ? 5.785 11.189 -4.087 1.00 95.81 103 GLU A C 1
ATOM 801 O O . GLU A 1 103 ? 5.458 12.362 -4.289 1.00 95.81 103 GLU A O 1
ATOM 806 N N . GLY A 1 104 ? 5.258 10.482 -3.086 1.00 92.81 104 GLY A N 1
ATOM 807 C CA . GLY A 1 104 ? 4.315 11.038 -2.119 1.00 92.81 104 GLY A CA 1
ATOM 808 C C . GLY A 1 104 ? 3.015 10.253 -1.963 1.00 92.81 104 GLY A C 1
ATOM 809 O O . GLY A 1 104 ? 2.623 9.454 -2.821 1.00 92.81 104 GLY A O 1
ATOM 810 N N . GLY A 1 105 ? 2.330 10.548 -0.858 1.00 90.94 105 GLY A N 1
ATOM 811 C CA . GLY A 1 105 ? 1.004 10.053 -0.513 1.00 90.94 105 GLY A CA 1
ATOM 812 C C . GLY A 1 105 ? -0.082 11.130 -0.617 1.00 90.94 105 GLY A C 1
ATOM 813 O O . GLY A 1 105 ? 0.129 12.274 -0.211 1.00 90.94 105 GLY A O 1
ATOM 814 N N . ALA A 1 106 ? -1.252 10.783 -1.156 1.00 90.56 106 ALA A N 1
ATOM 815 C CA . ALA A 1 106 ? -2.400 11.685 -1.235 1.00 90.56 106 ALA A CA 1
ATOM 816 C C . ALA A 1 106 ? -3.742 10.932 -1.249 1.00 90.56 106 ALA A C 1
ATOM 818 O O . ALA A 1 106 ? -3.804 9.792 -1.714 1.00 90.56 106 ALA A O 1
ATOM 819 N N . PRO A 1 107 ? -4.847 11.567 -0.812 1.00 90.00 107 PRO A N 1
ATOM 820 C CA . PRO A 1 107 ? -6.185 11.042 -1.060 1.00 90.00 107 PRO A CA 1
ATOM 821 C C . PRO A 1 107 ? -6.446 10.847 -2.560 1.00 90.00 107 PRO A C 1
ATOM 823 O O . PRO A 1 107 ? -6.018 11.652 -3.389 1.00 90.00 107 PRO A O 1
ATOM 826 N N . GLY A 1 108 ? -7.184 9.798 -2.907 1.00 84.00 108 GLY A N 1
ATOM 827 C CA . GLY A 1 108 ? -7.491 9.429 -4.282 1.00 84.00 108 GLY A CA 1
ATOM 828 C C . GLY A 1 108 ? -8.707 8.513 -4.400 1.00 84.00 108 GLY A C 1
ATOM 829 O O . GLY A 1 108 ? -9.455 8.300 -3.444 1.00 84.00 108 GLY A O 1
ATOM 830 N N . ARG A 1 109 ? -8.915 7.981 -5.607 1.00 77.75 109 ARG A N 1
ATOM 831 C CA . ARG A 1 109 ? -10.000 7.047 -5.946 1.00 77.75 109 ARG A CA 1
ATOM 832 C C . ARG A 1 109 ? -9.462 5.912 -6.812 1.00 77.75 109 ARG A C 1
ATOM 834 O O . ARG A 1 109 ? -8.531 6.132 -7.586 1.00 77.75 109 ARG A O 1
ATOM 841 N N . ILE A 1 110 ? -10.068 4.729 -6.697 1.00 66.62 110 ILE A N 1
ATOM 842 C CA . ILE A 1 110 ? -9.660 3.518 -7.437 1.00 66.62 110 ILE A CA 1
ATOM 843 C C . ILE A 1 110 ? -10.330 3.400 -8.825 1.00 66.62 110 ILE A C 1
ATOM 845 O O . ILE A 1 110 ? -9.995 2.506 -9.592 1.00 66.62 110 ILE A O 1
ATOM 849 N N . GLU A 1 111 ? -11.244 4.297 -9.208 1.00 63.69 111 GLU A N 1
ATOM 850 C CA . GLU A 1 111 ? -11.977 4.187 -10.483 1.00 63.69 111 GLU A CA 1
ATOM 851 C C . GLU A 1 111 ? -11.035 4.009 -11.698 1.00 63.69 111 GLU A C 1
ATOM 853 O O . GLU A 1 111 ? -10.185 4.856 -11.985 1.00 63.69 111 GLU A O 1
ATOM 858 N N . GLY A 1 112 ? -11.173 2.873 -12.394 1.00 59.88 112 GLY A N 1
ATOM 859 C CA . GLY A 1 112 ? -10.354 2.506 -13.556 1.00 59.88 112 GLY A CA 1
ATOM 860 C C . GLY A 1 112 ? -8.912 2.070 -13.251 1.00 59.88 112 GLY A C 1
ATOM 861 O O . GLY A 1 112 ? -8.134 1.896 -14.189 1.00 59.88 112 GLY A O 1
ATOM 862 N N . LEU A 1 113 ? -8.528 1.904 -11.979 1.00 62.94 113 LEU A N 1
ATOM 863 C CA . LEU A 1 113 ? -7.236 1.336 -11.587 1.00 62.94 113 LEU A CA 1
ATOM 864 C C . LEU A 1 113 ? -7.344 -0.183 -11.421 1.00 62.94 113 LEU A C 1
ATOM 866 O O . LEU A 1 113 ? -8.132 -0.675 -10.616 1.00 62.94 113 LEU A O 1
ATOM 870 N N . PHE A 1 114 ? -6.493 -0.923 -12.127 1.00 66.06 114 PHE A N 1
ATOM 871 C CA . PHE A 1 114 ? -6.334 -2.361 -11.924 1.00 66.06 114 PHE A CA 1
ATOM 872 C C . PHE A 1 114 ? -5.336 -2.602 -10.786 1.00 66.06 114 PHE A C 1
ATOM 874 O O . PHE A 1 114 ? -4.135 -2.733 -11.012 1.00 66.06 114 PHE A O 1
ATOM 881 N N . LEU A 1 115 ? -5.833 -2.606 -9.547 1.00 70.94 115 LEU A N 1
ATOM 882 C CA . LEU A 1 115 ? -5.034 -2.921 -8.362 1.00 70.94 115 LEU A CA 1
ATOM 883 C C . LEU A 1 115 ? -5.456 -4.274 -7.796 1.00 70.94 115 LEU A C 1
ATOM 885 O O . LEU A 1 115 ? -6.646 -4.558 -7.666 1.00 70.94 115 LEU A O 1
ATOM 889 N N . SER A 1 116 ? -4.480 -5.091 -7.420 1.00 74.06 116 SER A N 1
ATOM 890 C CA . SER A 1 116 ? -4.737 -6.375 -6.776 1.00 74.06 116 SER A CA 1
ATOM 891 C C . SER A 1 116 ? -4.717 -6.211 -5.256 1.00 74.06 116 SER A C 1
ATOM 893 O O . SER A 1 116 ? -3.813 -5.548 -4.733 1.00 74.06 116 SER A O 1
ATOM 895 N N . PRO A 1 117 ? -5.676 -6.791 -4.514 1.00 75.94 117 PRO A N 1
ATOM 896 C CA . PRO A 1 117 ? -5.617 -6.782 -3.060 1.00 75.94 117 PRO A CA 1
ATOM 897 C C . PRO A 1 117 ? -4.370 -7.549 -2.599 1.00 75.94 117 PRO A C 1
ATOM 899 O O . PRO A 1 117 ? -4.048 -8.614 -3.124 1.00 75.94 117 PRO A O 1
ATOM 902 N N . ARG A 1 118 ? -3.635 -6.979 -1.639 1.00 77.69 118 ARG A N 1
ATOM 903 C CA . ARG A 1 118 ? -2.401 -7.562 -1.082 1.00 77.69 118 ARG A CA 1
ATOM 904 C C . ARG A 1 118 ? -2.512 -7.861 0.397 1.00 77.69 118 ARG A C 1
ATOM 906 O O . ARG A 1 118 ? -2.070 -8.918 0.828 1.00 77.69 118 ARG A O 1
ATOM 913 N N . PHE A 1 119 ? -3.147 -6.972 1.156 1.00 78.69 119 PHE A N 1
ATOM 914 C CA . PHE A 1 119 ? -3.395 -7.196 2.575 1.00 78.69 119 PHE A CA 1
ATOM 915 C C . PHE A 1 119 ? -4.803 -6.754 2.953 1.00 78.69 119 PHE A C 1
ATOM 917 O O . PHE A 1 119 ? -5.296 -5.749 2.448 1.00 78.69 119 PHE A O 1
ATOM 924 N N . ARG A 1 120 ? -5.428 -7.478 3.876 1.00 81.69 120 ARG A N 1
ATOM 925 C CA . ARG A 1 120 ? -6.565 -6.998 4.657 1.00 81.69 120 ARG A CA 1
ATOM 926 C C . ARG A 1 120 ? -6.153 -6.949 6.112 1.00 81.69 120 ARG A C 1
ATOM 928 O O . ARG A 1 120 ? -5.586 -7.905 6.634 1.00 81.69 120 ARG A O 1
ATOM 935 N N . TYR A 1 121 ? -6.443 -5.840 6.762 1.00 77.94 121 TYR A N 1
ATOM 936 C CA . TYR A 1 121 ? -6.397 -5.748 8.204 1.00 77.94 121 TYR A CA 1
ATOM 937 C C . TYR A 1 121 ? -7.833 -5.763 8.707 1.00 77.94 121 TYR A C 1
ATOM 939 O O . TYR A 1 121 ? -8.584 -4.829 8.449 1.00 77.94 121 TYR A O 1
ATOM 947 N N . ASP A 1 122 ? -8.203 -6.834 9.398 1.00 79.88 122 ASP A N 1
ATOM 948 C CA . ASP A 1 122 ? -9.528 -7.014 9.985 1.00 79.88 122 ASP A CA 1
ATOM 949 C C . ASP A 1 122 ? -9.372 -7.175 11.494 1.00 79.88 122 ASP A C 1
ATOM 951 O O . ASP A 1 122 ? -8.915 -8.211 11.991 1.00 79.88 122 ASP A O 1
ATOM 955 N N . ARG A 1 123 ? -9.717 -6.117 12.233 1.00 75.56 123 ARG A N 1
ATOM 956 C CA . ARG A 1 123 ? -9.836 -6.135 13.698 1.00 75.56 123 ARG A CA 1
ATOM 957 C C . ARG A 1 123 ? -8.605 -6.713 14.412 1.00 75.56 123 ARG A C 1
ATOM 959 O O . ARG A 1 123 ? -8.711 -7.595 15.270 1.00 75.56 123 ARG A O 1
ATOM 966 N N . GLY A 1 124 ? -7.421 -6.220 14.044 1.00 70.69 124 GLY A N 1
ATOM 967 C CA . GLY A 1 124 ? -6.151 -6.634 14.649 1.00 70.69 124 GLY A CA 1
ATOM 968 C C . GLY A 1 124 ? -5.500 -7.845 13.989 1.00 70.69 124 GLY A C 1
ATOM 969 O O . GLY A 1 124 ? -4.437 -8.267 14.432 1.00 70.69 124 GLY A O 1
ATOM 970 N N . ARG A 1 125 ? -6.106 -8.406 12.939 1.00 72.62 125 ARG A N 1
ATOM 971 C CA . ARG A 1 125 ? -5.532 -9.506 12.161 1.00 72.62 125 ARG A CA 1
ATOM 972 C C . ARG A 1 125 ? -5.044 -8.985 10.827 1.00 72.62 125 ARG A C 1
ATOM 974 O O . ARG A 1 125 ? -5.812 -8.366 10.099 1.00 72.62 125 ARG A O 1
ATOM 981 N N . VAL A 1 126 ? -3.793 -9.286 10.496 1.00 74.81 126 VAL A N 1
ATOM 982 C CA . VAL A 1 126 ? -3.255 -9.052 9.156 1.00 74.81 126 VAL A CA 1
ATOM 983 C C . VAL A 1 126 ? -3.425 -10.331 8.352 1.00 74.81 126 VAL A C 1
ATOM 985 O O . VAL A 1 126 ? -2.915 -11.394 8.712 1.00 74.81 126 VAL A O 1
ATOM 988 N N . VAL A 1 127 ? -4.158 -10.210 7.259 1.00 74.00 127 VAL A N 1
ATOM 989 C CA . VAL A 1 127 ? -4.379 -11.264 6.286 1.00 74.00 127 VAL A CA 1
ATOM 990 C C . VAL A 1 127 ? -3.649 -10.867 5.015 1.00 74.00 127 VAL A C 1
ATOM 992 O O . VAL A 1 127 ? -3.980 -9.859 4.395 1.00 74.00 127 VAL A O 1
ATOM 995 N N . GLU A 1 128 ? -2.640 -11.641 4.635 1.00 72.19 128 GLU A N 1
ATOM 996 C CA . GLU A 1 128 ? -1.977 -11.477 3.344 1.00 72.19 128 GLU A CA 1
ATOM 997 C C . GLU A 1 128 ? -2.743 -12.261 2.279 1.00 72.19 128 GLU A C 1
ATOM 999 O O . GLU A 1 128 ? -3.020 -13.453 2.451 1.00 72.19 128 GLU A O 1
ATOM 1004 N N . TYR A 1 129 ? -3.066 -11.579 1.184 1.00 69.38 129 TYR A N 1
ATOM 1005 C CA . TYR A 1 129 ? -3.599 -12.184 -0.023 1.00 69.38 129 TYR A CA 1
ATOM 1006 C C . TYR A 1 129 ? -2.425 -12.701 -0.862 1.00 69.38 129 TYR A C 1
ATOM 1008 O O . TYR A 1 129 ? -1.693 -11.936 -1.499 1.00 69.38 129 TYR A O 1
ATOM 1016 N N . VAL A 1 130 ? -2.227 -14.016 -0.849 1.00 60.38 130 VAL A N 1
ATOM 1017 C CA . VAL A 1 130 ? -1.290 -14.699 -1.738 1.00 60.38 130 VAL A CA 1
ATOM 1018 C C . VAL A 1 130 ? -2.006 -14.907 -3.062 1.00 60.38 130 VAL A C 1
ATOM 1020 O O . VAL A 1 130 ? -2.926 -15.714 -3.163 1.00 60.38 130 VAL A O 1
ATOM 1023 N N . LEU A 1 131 ? -1.596 -14.130 -4.056 1.00 56.88 131 LEU A N 1
ATOM 1024 C CA . LEU A 1 131 ? -2.019 -14.293 -5.439 1.00 56.88 131 LEU A CA 1
ATOM 1025 C C . LEU A 1 131 ? -1.084 -15.336 -6.045 1.00 56.88 131 LEU A C 1
ATOM 1027 O O . LEU A 1 131 ? 0.124 -15.089 -6.103 1.00 56.88 131 LEU A O 1
ATOM 1031 N N . GLU A 1 132 ? -1.601 -16.502 -6.433 1.00 46.47 132 GLU A N 1
ATOM 1032 C CA . GLU A 1 132 ? -0.781 -17.455 -7.179 1.00 46.47 132 GLU A CA 1
ATOM 1033 C C . GLU A 1 132 ? -0.374 -16.828 -8.521 1.00 46.47 132 GLU A C 1
ATOM 1035 O O . GLU A 1 132 ? -1.199 -16.292 -9.265 1.00 46.47 132 GLU A O 1
ATOM 1040 N N . ASP A 1 133 ? 0.936 -16.839 -8.792 1.00 43.59 133 ASP A N 1
ATOM 1041 C CA . ASP A 1 133 ? 1.560 -16.276 -9.990 1.00 43.59 133 ASP A CA 1
ATOM 1042 C C . ASP A 1 133 ? 1.126 -17.065 -11.246 1.00 43.59 133 ASP A C 1
ATOM 1044 O O . ASP A 1 133 ? 1.894 -17.824 -11.832 1.00 43.59 133 ASP A O 1
ATOM 1048 N N . HIS A 1 134 ? -0.086 -16.829 -11.743 1.00 40.28 134 HIS A N 1
ATOM 1049 C CA . HIS A 1 134 ? -0.382 -17.013 -13.168 1.00 40.28 134 HIS A CA 1
ATOM 1050 C C . HIS A 1 134 ? 0.169 -15.858 -14.025 1.00 40.28 134 HIS A C 1
ATOM 1052 O O . HIS A 1 134 ? 0.026 -15.858 -15.242 1.00 40.28 134 HIS A O 1
ATOM 1058 N N . LEU A 1 135 ? 0.866 -14.898 -13.409 1.00 40.19 135 LEU A N 1
ATOM 1059 C CA . LEU A 1 135 ? 1.459 -13.724 -14.052 1.00 40.19 135 LEU A CA 1
ATOM 1060 C C . LEU A 1 135 ? 2.907 -13.939 -14.528 1.00 40.19 135 LEU A C 1
ATOM 1062 O O . LEU A 1 135 ? 3.664 -12.983 -14.693 1.00 40.19 135 LEU A O 1
ATOM 1066 N N . ALA A 1 136 ? 3.297 -15.181 -14.819 1.00 34.62 136 ALA A N 1
ATOM 1067 C CA . ALA A 1 136 ? 4.463 -15.446 -15.657 1.00 34.62 136 ALA A CA 1
ATOM 1068 C C . ALA A 1 136 ? 4.101 -15.179 -17.131 1.00 34.62 136 ALA A C 1
ATOM 1070 O O . ALA A 1 136 ? 3.860 -16.099 -17.906 1.00 34.62 136 ALA A O 1
ATOM 1071 N N . GLY A 1 137 ? 4.065 -13.899 -17.509 1.00 33.31 137 GLY A N 1
ATOM 1072 C CA . GLY A 1 137 ? 3.967 -13.461 -18.902 1.00 33.31 137 GLY A CA 1
ATOM 1073 C C . GLY A 1 137 ? 2.564 -13.052 -19.349 1.00 33.31 137 GLY A C 1
ATOM 1074 O O . GLY A 1 137 ? 1.747 -13.881 -19.728 1.00 33.31 137 GLY A O 1
ATOM 1075 N N . GLY A 1 138 ? 2.344 -11.739 -19.424 1.00 32.28 138 GLY A N 1
ATOM 1076 C CA . GLY A 1 138 ? 1.312 -11.157 -20.280 1.00 32.28 138 GLY A CA 1
ATOM 1077 C C . GLY A 1 138 ? 0.025 -10.747 -19.573 1.00 32.28 138 GLY A C 1
ATOM 1078 O O . GLY A 1 138 ? -1.025 -11.329 -19.817 1.00 32.28 138 GLY A O 1
ATOM 1079 N N . ILE A 1 139 ? 0.060 -9.633 -18.839 1.00 38.25 139 ILE A N 1
ATOM 1080 C CA . ILE A 1 139 ? -1.113 -8.749 -18.809 1.00 38.25 139 ILE A CA 1
ATOM 1081 C C . ILE A 1 139 ? -1.010 -7.871 -20.060 1.00 38.25 139 ILE A C 1
ATOM 1083 O O . ILE A 1 139 ? -0.528 -6.742 -20.033 1.00 38.25 139 ILE A O 1
ATOM 1087 N N . GLY A 1 140 ? -1.355 -8.463 -21.204 1.00 30.78 140 GLY A N 1
ATOM 1088 C CA . GLY A 1 140 ? -1.548 -7.718 -22.440 1.00 30.78 140 GLY A CA 1
ATOM 1089 C C . GLY A 1 140 ? -2.791 -6.821 -22.342 1.00 30.78 140 GLY A C 1
ATOM 1090 O O . GLY A 1 140 ? -3.675 -7.084 -21.517 1.00 30.78 140 GLY A O 1
ATOM 1091 N N . PRO A 1 141 ? -2.895 -5.791 -23.199 1.00 32.88 141 PRO A N 1
ATOM 1092 C CA . PRO A 1 141 ? -3.993 -4.816 -23.201 1.00 32.88 141 PRO A CA 1
ATOM 1093 C C . PRO A 1 141 ? -5.401 -5.405 -23.440 1.00 32.88 141 PRO A C 1
ATOM 1095 O O . PRO A 1 141 ? -6.381 -4.679 -23.307 1.00 32.88 141 PRO A O 1
ATOM 1098 N N . ASP A 1 142 ? -5.522 -6.708 -23.719 1.00 34.47 142 ASP A N 1
ATOM 1099 C CA . ASP A 1 142 ? -6.794 -7.417 -23.925 1.00 34.47 142 ASP A CA 1
ATOM 1100 C C . ASP A 1 142 ? -7.394 -8.043 -22.649 1.00 34.47 142 ASP A C 1
ATOM 1102 O O . ASP A 1 142 ? -8.448 -8.674 -22.694 1.00 34.47 142 ASP A O 1
ATOM 1106 N N . SER A 1 143 ? -6.781 -7.852 -21.480 1.00 35.69 143 SER A N 1
ATOM 1107 C CA . SER A 1 143 ? -7.272 -8.380 -20.192 1.00 35.69 143 SER A CA 1
ATOM 1108 C C . SER A 1 143 ? -8.415 -7.550 -19.576 1.00 35.69 143 SER A C 1
ATOM 1110 O O . SER A 1 143 ? -8.550 -7.432 -18.360 1.00 35.69 143 SER A O 1
ATOM 1112 N N . LEU A 1 144 ? -9.295 -7.009 -20.425 1.00 32.12 144 LEU A N 1
ATOM 1113 C CA . LEU A 1 144 ? -10.481 -6.241 -20.028 1.00 32.12 144 LEU A CA 1
ATOM 1114 C C . LEU A 1 144 ? -11.551 -7.073 -19.298 1.00 32.12 144 LEU A C 1
ATOM 1116 O O . LEU A 1 144 ? -12.510 -6.499 -18.790 1.00 32.12 144 LEU A O 1
ATOM 1120 N N . TYR A 1 145 ? -11.390 -8.394 -19.186 1.00 34.19 145 TYR A N 1
ATOM 1121 C CA . TYR A 1 145 ? -12.299 -9.247 -18.427 1.00 34.19 145 TYR A CA 1
ATOM 1122 C C . TYR A 1 145 ? -11.570 -10.435 -17.778 1.00 34.19 145 TYR A C 1
ATOM 1124 O O . TYR A 1 145 ? -11.083 -11.328 -18.463 1.00 34.19 145 TYR A O 1
ATOM 1132 N N . GLY A 1 146 ? -11.603 -10.499 -16.444 1.00 30.89 146 GLY A N 1
ATOM 1133 C CA . GLY A 1 146 ? -12.002 -11.748 -15.788 1.00 30.89 146 GLY A CA 1
ATOM 1134 C C . GLY A 1 146 ? -10.943 -12.730 -15.288 1.00 30.89 146 GLY A C 1
ATOM 1135 O O . GLY A 1 146 ? -11.321 -13.867 -15.025 1.00 30.89 146 GLY A O 1
ATOM 1136 N N . VAL A 1 147 ? -9.681 -12.352 -15.072 1.00 32.22 147 VAL A N 1
ATOM 1137 C CA . VAL A 1 147 ? -8.823 -13.180 -14.201 1.00 32.22 147 VAL A CA 1
ATOM 1138 C C . VAL A 1 147 ? -8.980 -12.676 -12.773 1.00 32.22 147 VAL A C 1
ATOM 1140 O O . VAL A 1 147 ? -8.322 -11.725 -12.363 1.00 32.22 147 VAL A O 1
ATOM 1143 N N . ILE A 1 148 ? -9.907 -13.286 -12.033 1.00 36.84 148 ILE A N 1
ATOM 1144 C CA . ILE A 1 148 ? -9.902 -13.206 -10.573 1.00 36.84 148 ILE A CA 1
ATOM 1145 C C . ILE A 1 148 ? -8.740 -14.107 -10.138 1.00 36.84 148 ILE A C 1
ATOM 1147 O O . ILE A 1 148 ? -8.830 -15.314 -10.360 1.00 36.84 148 ILE A O 1
ATOM 1151 N N . PRO A 1 149 ? -7.629 -13.567 -9.612 1.00 41.16 149 PRO A N 1
ATOM 1152 C CA . PRO A 1 149 ? -6.554 -14.409 -9.100 1.00 41.16 149 PRO A CA 1
ATOM 1153 C C . PRO A 1 149 ? -7.107 -15.326 -8.003 1.00 41.16 149 PRO A C 1
ATOM 1155 O O . PRO A 1 149 ? -7.938 -14.889 -7.204 1.00 41.16 149 PRO A O 1
ATOM 1158 N N . GLU A 1 150 ? -6.666 -16.585 -7.951 1.00 36.59 150 GLU A N 1
ATOM 1159 C CA . GLU A 1 150 ? -6.927 -17.415 -6.775 1.00 36.59 150 GLU A CA 1
ATOM 1160 C C . GLU A 1 150 ? -6.207 -16.781 -5.583 1.00 36.59 150 GLU A C 1
ATOM 1162 O O . GLU A 1 150 ? -5.006 -16.500 -5.612 1.00 36.59 150 GLU A O 1
ATOM 1167 N N . VAL A 1 151 ? -6.995 -16.457 -4.563 1.00 41.28 151 VAL A N 1
ATOM 1168 C CA . VAL A 1 151 ? -6.556 -15.740 -3.376 1.00 41.28 151 VAL A CA 1
ATOM 1169 C C . VAL A 1 151 ? -6.427 -16.748 -2.242 1.00 41.28 151 VAL A C 1
ATOM 1171 O O . VAL A 1 151 ? -7.428 -17.240 -1.719 1.00 41.28 151 VAL A O 1
ATOM 1174 N N . HIS A 1 152 ? -5.196 -17.029 -1.827 1.00 43.47 152 HIS A N 1
ATOM 1175 C CA . HIS A 1 152 ? -4.933 -17.817 -0.626 1.00 43.47 152 HIS A CA 1
ATOM 1176 C C . HIS A 1 152 ? -4.608 -16.886 0.538 1.00 43.47 152 HIS A C 1
ATOM 1178 O O . HIS A 1 152 ? -3.879 -15.908 0.390 1.00 43.47 152 HIS A O 1
ATOM 1184 N N . TYR A 1 153 ? -5.140 -17.189 1.717 1.00 39.75 153 TYR A N 1
ATOM 1185 C CA . TYR A 1 153 ? -4.966 -16.352 2.899 1.00 39.75 153 TYR A CA 1
ATOM 1186 C C . TYR A 1 153 ? -3.862 -16.914 3.791 1.00 39.75 153 TYR A C 1
ATOM 1188 O O . TYR A 1 153 ? -3.929 -18.071 4.217 1.00 39.75 153 TYR A O 1
ATOM 1196 N N . ARG A 1 154 ? -2.882 -16.081 4.147 1.00 43.59 154 ARG A N 1
ATOM 1197 C CA . ARG A 1 154 ? -1.958 -16.369 5.251 1.00 43.59 154 ARG A CA 1
ATOM 1198 C C . ARG A 1 154 ? -2.241 -15.411 6.402 1.00 43.59 154 ARG A C 1
ATOM 1200 O O . ARG A 1 154 ? -2.166 -14.197 6.236 1.00 43.59 154 ARG A O 1
ATOM 1207 N N . VAL A 1 155 ? -2.563 -15.965 7.571 1.00 41.56 155 VAL A N 1
ATOM 1208 C CA . VAL A 1 155 ? -2.729 -15.192 8.810 1.00 41.56 155 VAL A CA 1
ATOM 1209 C C . VAL A 1 155 ? -1.374 -15.117 9.507 1.00 41.56 155 VAL A C 1
ATOM 1211 O O . VAL A 1 155 ? -0.805 -16.154 9.857 1.00 41.56 155 VAL A O 1
ATOM 1214 N N . ALA A 1 156 ? -0.850 -13.907 9.689 1.00 48.09 156 ALA A N 1
ATOM 1215 C CA . ALA A 1 156 ? 0.299 -13.655 10.555 1.00 48.09 156 ALA A CA 1
ATOM 1216 C C . ALA A 1 156 ? -0.209 -13.217 11.942 1.00 48.09 156 ALA A C 1
ATOM 1218 O O . ALA A 1 156 ? -1.128 -12.399 12.023 1.00 48.09 156 ALA A O 1
ATOM 1219 N N . PHE A 1 157 ? 0.352 -13.804 13.005 1.00 37.72 157 PHE A N 1
ATOM 1220 C CA . PHE A 1 157 ? 0.066 -13.474 14.409 1.00 37.72 157 PHE A CA 1
ATOM 1221 C C . PHE A 1 157 ? 1.186 -12.625 15.001 1.00 37.72 157 PHE A C 1
ATOM 1223 O O . PHE A 1 157 ? 2.358 -12.910 14.660 1.00 37.72 157 PHE A O 1
#